Protein AF-A0A9J6N0G3-F1 (afdb_monomer)

Radius of gyration: 22.02 Å; Cα contacts (8 Å, |Δi|>4): 26; chains: 1; bounding box: 50×16×67 Å

Nearest PDB structures (foldseek):
  6b87-assembly3_D  TM=5.814E-01  e=1.359E+00  synthetic construct
  4ilo-assembly1_A  TM=4.659E-01  e=9.588E+00  Chlamydia trachomatis L2/434/Bu
  7pg5-assembly1_B  TM=3.497E-01  e=4.999E+00  Homo sapiens
  6g6w-assembly1_B  TM=3.446E-01  e=6.487E+00  Bos taurus

Foldseek 3Di:
DVVVLVVLVVVLVVVVVVLVVVLVVLVVVVCVQCDPVNPRPVPDDPVVVVVSVVVSVVSVVVSVVVVVVSVVSNVVSVVVVVVVVVVVVVVVVVD

pLDDT: mean 90.79, std 12.27, range [42.41, 98.56]

Secondary structure (DSSP, 8-state):
-HHHHHHHHHHHHHHHHHHHHHHHHHHHHHHHHH-TTS--TT---HHHHHHHHHHHHHHHHHHHHHHHHHHHHHHHHHHHHHHHHHHHHHHHTT-

Structure (mmCIF, N/CA/C/O backbone):
data_AF-A0A9J6N0G3-F1
#
_entry.id   AF-A0A9J6N0G3-F1
#
loop_
_atom_site.group_PDB
_atom_site.id
_atom_site.type_symbol
_atom_site.label_atom_id
_atom_site.label_alt_id
_atom_site.label_comp_id
_atom_site.label_asym_id
_atom_site.label_entity_id
_atom_site.label_seq_id
_atom_site.pdbx_PDB_ins_code
_atom_site.Cartn_x
_atom_site.Cartn_y
_atom_site.Cartn_z
_atom_site.occupancy
_atom_site.B_iso_or_equiv
_atom_site.auth_seq_id
_atom_site.auth_comp_id
_atom_site.auth_asym_id
_atom_site.auth_atom_id
_atom_site.pdbx_PDB_model_num
ATOM 1 N N . MET A 1 1 ? -17.773 -8.563 23.610 1.00 62.25 1 MET A N 1
ATOM 2 C CA . MET A 1 1 ? -17.625 -7.604 22.494 1.00 62.25 1 MET A CA 1
ATOM 3 C C . MET A 1 1 ? -16.198 -7.088 22.354 1.00 62.25 1 MET A C 1
ATOM 5 O O . MET A 1 1 ? -15.707 -7.087 21.239 1.00 62.25 1 MET A O 1
ATOM 9 N N . GLU A 1 2 ? -15.467 -6.825 23.440 1.00 75.19 2 GLU A N 1
ATOM 10 C CA . GLU A 1 2 ? -14.041 -6.430 23.398 1.00 75.19 2 GLU A CA 1
ATOM 11 C C . GLU A 1 2 ? -13.135 -7.330 22.521 1.00 75.19 2 GLU A C 1
ATOM 13 O O . GLU A 1 2 ? -12.369 -6.837 21.696 1.00 75.19 2 GLU A O 1
ATOM 18 N N . LYS A 1 3 ? -13.302 -8.663 22.587 1.00 81.56 3 LYS A N 1
ATOM 19 C CA . LYS A 1 3 ? -12.593 -9.618 21.705 1.00 81.56 3 LYS A CA 1
ATOM 20 C C . LYS A 1 3 ? -12.857 -9.397 20.207 1.00 81.56 3 LYS A C 1
ATOM 22 O O . LYS A 1 3 ? -12.018 -9.754 19.388 1.00 81.56 3 LYS A O 1
ATOM 27 N N . VAL A 1 4 ? -14.020 -8.860 19.836 1.00 88.19 4 VAL A N 1
ATOM 28 C CA . VAL A 1 4 ? -14.373 -8.563 18.437 1.00 88.19 4 VAL A CA 1
ATOM 29 C C . VAL A 1 4 ? -13.640 -7.307 17.970 1.00 88.19 4 VAL A C 1
ATOM 31 O O . VAL A 1 4 ? -13.061 -7.318 16.892 1.00 88.19 4 VAL A O 1
ATOM 34 N N . LEU A 1 5 ? -13.578 -6.267 18.803 1.00 89.44 5 LEU A N 1
ATOM 35 C CA . LEU A 1 5 ? -12.854 -5.028 18.494 1.00 89.44 5 LEU A CA 1
ATOM 36 C C . LEU A 1 5 ? -11.350 -5.275 18.345 1.00 89.44 5 LEU A C 1
ATOM 38 O O . LEU A 1 5 ? -10.738 -4.784 17.400 1.00 89.44 5 LEU A O 1
ATOM 42 N N . PHE A 1 6 ? -10.771 -6.121 19.201 1.00 91.31 6 PHE A N 1
ATOM 43 C CA . PHE A 1 6 ? -9.378 -6.538 19.048 1.00 91.31 6 PHE A CA 1
ATOM 44 C C . PHE A 1 6 ? -9.130 -7.256 17.710 1.00 91.31 6 PHE A C 1
ATOM 46 O O . PHE A 1 6 ? -8.169 -6.942 17.015 1.00 91.31 6 PHE A O 1
ATOM 53 N N . LYS A 1 7 ? -10.035 -8.156 17.293 1.00 94.25 7 LYS A N 1
ATOM 54 C CA . LYS A 1 7 ? -9.950 -8.820 15.978 1.00 94.25 7 LYS A CA 1
ATOM 55 C C . LYS A 1 7 ? -10.062 -7.839 14.808 1.00 94.25 7 LYS A C 1
ATOM 57 O O . LYS A 1 7 ? -9.430 -8.062 13.779 1.00 94.25 7 LYS A O 1
ATOM 62 N N . LEU A 1 8 ?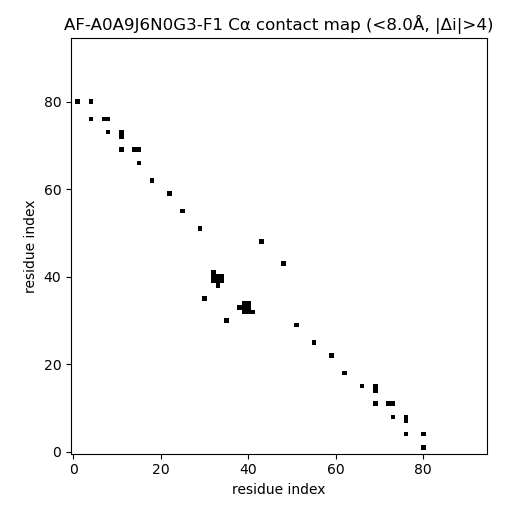 -10.843 -6.766 14.944 1.00 95.38 8 LEU A N 1
ATOM 63 C CA . LEU A 1 8 ? -10.931 -5.723 13.918 1.00 95.38 8 LEU A CA 1
ATOM 64 C C . LEU A 1 8 ? -9.606 -4.966 13.778 1.00 95.38 8 LEU A C 1
ATOM 66 O O . LEU A 1 8 ? -9.130 -4.796 12.658 1.00 95.38 8 LEU A O 1
ATOM 70 N N . ILE A 1 9 ? -8.974 -4.590 14.893 1.00 95.44 9 ILE A N 1
ATOM 71 C CA . ILE A 1 9 ? -7.644 -3.958 14.887 1.00 95.44 9 ILE A CA 1
ATOM 72 C C . ILE A 1 9 ? -6.593 -4.914 14.308 1.00 95.44 9 ILE A C 1
ATOM 74 O O . ILE A 1 9 ? -5.787 -4.514 13.471 1.00 95.44 9 ILE A O 1
ATOM 78 N N . GLU A 1 10 ? -6.630 -6.194 14.686 1.00 97.19 10 GLU A N 1
ATOM 79 C CA . GLU A 1 10 ? -5.734 -7.213 14.132 1.00 97.19 10 GLU A CA 1
ATOM 80 C C . GLU A 1 10 ? -5.921 -7.380 12.613 1.00 97.19 10 GLU A C 1
ATOM 82 O O . GLU A 1 10 ? -4.945 -7.535 11.880 1.00 97.19 10 GLU A O 1
ATOM 87 N N . SER A 1 11 ? -7.163 -7.317 12.118 1.00 97.81 11 SER A N 1
ATOM 88 C CA . SER A 1 11 ? -7.453 -7.319 10.679 1.00 97.8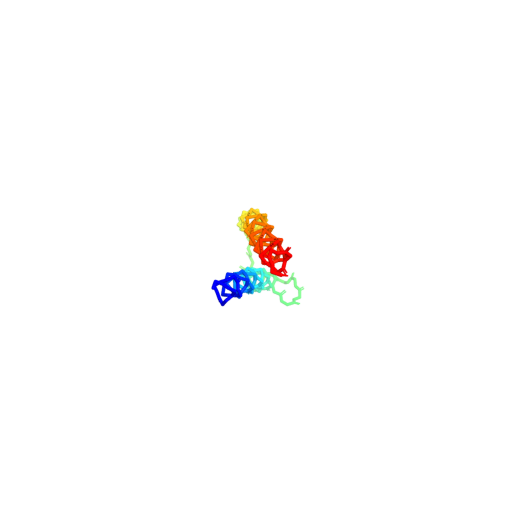1 11 SER A CA 1
ATOM 89 C C . SER A 1 11 ? -6.844 -6.107 9.983 1.00 97.81 11 SER A C 1
ATOM 91 O O . SER A 1 11 ? -6.191 -6.281 8.960 1.00 97.81 11 SER A O 1
ATOM 93 N N . ILE A 1 12 ? -7.007 -4.903 10.546 1.00 98.00 12 ILE A N 1
ATOM 94 C CA . ILE A 1 12 ? -6.413 -3.676 9.992 1.00 98.00 12 ILE A CA 1
ATOM 95 C C . ILE A 1 12 ? -4.892 -3.836 9.911 1.00 98.00 12 ILE A C 1
ATOM 97 O O . ILE A 1 12 ? -4.321 -3.674 8.841 1.00 98.00 12 ILE A O 1
ATOM 101 N N . ALA A 1 13 ? -4.237 -4.286 10.985 1.00 98.25 13 ALA A N 1
ATOM 102 C CA . ALA A 1 13 ? -2.790 -4.512 10.991 1.00 98.25 13 ALA A CA 1
ATOM 103 C C . ALA A 1 13 ? -2.326 -5.547 9.943 1.00 98.25 13 ALA A C 1
ATOM 105 O O . ALA A 1 13 ? -1.233 -5.435 9.380 1.00 98.25 13 ALA A O 1
ATOM 106 N N . LYS A 1 14 ? -3.141 -6.571 9.657 1.00 98.50 14 LYS A N 1
ATOM 107 C CA . LYS A 1 14 ? -2.865 -7.532 8.575 1.00 98.50 14 LYS A CA 1
ATOM 108 C C . LYS A 1 14 ? -2.985 -6.884 7.196 1.00 98.50 14 LYS A C 1
ATOM 110 O O . LYS A 1 14 ? -2.154 -7.177 6.337 1.00 98.50 14 LYS A O 1
ATOM 115 N N . GLU A 1 15 ? -3.982 -6.029 6.993 1.00 98.44 15 GLU A N 1
ATOM 116 C CA . GLU A 1 15 ? -4.184 -5.277 5.750 1.00 98.44 15 GLU A CA 1
ATOM 117 C C . GLU A 1 15 ? -3.026 -4.292 5.504 1.00 98.44 15 GLU A C 1
ATOM 119 O O . GLU A 1 15 ? -2.422 -4.338 4.436 1.00 98.44 15 GLU A O 1
ATOM 124 N N . GLU A 1 16 ? -2.614 -3.525 6.517 1.00 98.25 16 GLU A N 1
ATOM 125 C CA . GLU A 1 16 ? -1.421 -2.653 6.505 1.00 98.25 16 GLU A CA 1
ATOM 126 C C . GLU A 1 16 ? -0.155 -3.419 6.088 1.00 98.25 16 GLU A C 1
ATOM 128 O O . GLU A 1 16 ? 0.588 -3.045 5.177 1.00 98.25 16 GLU A O 1
ATOM 133 N N . L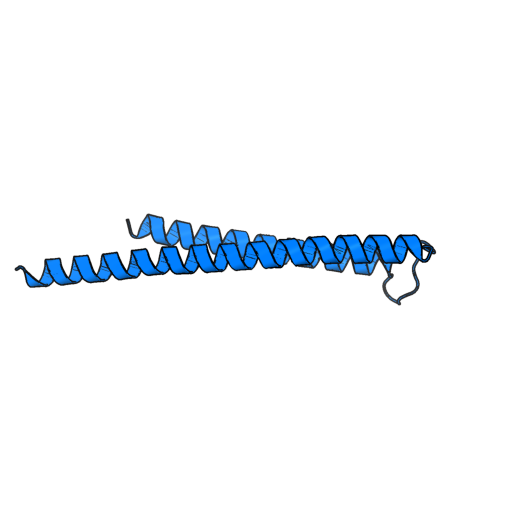YS A 1 17 ? 0.075 -4.587 6.704 1.00 98.50 17 LYS A N 1
A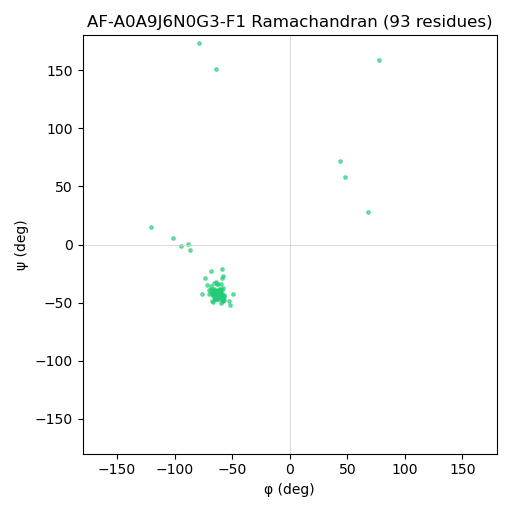TOM 134 C CA . LYS A 1 17 ?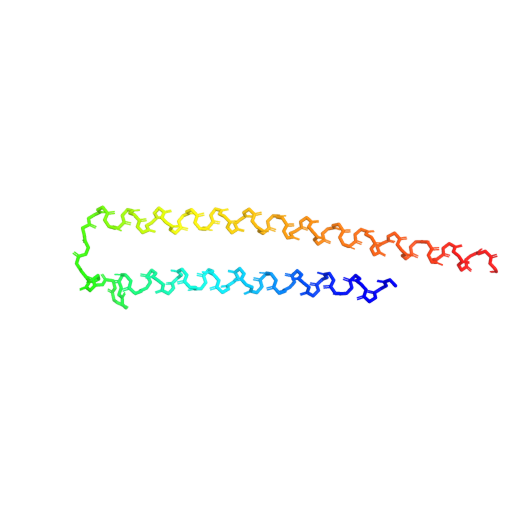 1.221 -5.441 6.366 1.00 98.50 17 LYS A CA 1
ATOM 135 C C . LYS A 1 17 ? 1.149 -5.962 4.929 1.00 98.50 17 LYS A C 1
ATOM 137 O O . LYS A 1 17 ? 2.193 -6.200 4.316 1.00 98.50 17 LYS A O 1
ATOM 142 N N . ALA A 1 18 ? -0.050 -6.188 4.397 1.00 98.31 18 ALA A N 1
ATOM 143 C CA . ALA A 1 18 ? -0.231 -6.577 3.005 1.00 98.31 18 ALA A CA 1
ATOM 144 C C . ALA A 1 18 ? 0.094 -5.413 2.055 1.00 98.31 18 ALA A C 1
ATOM 146 O O . ALA A 1 18 ? 0.827 -5.632 1.091 1.00 98.31 18 ALA A O 1
ATOM 147 N N . LEU A 1 19 ? -0.345 -4.186 2.361 1.00 98.50 19 LEU A N 1
ATOM 148 C CA . LEU A 1 19 ? 0.009 -2.986 1.591 1.00 98.50 19 LEU A CA 1
ATOM 149 C C . LEU A 1 19 ? 1.527 -2.750 1.579 1.00 98.50 19 LEU A C 1
ATOM 151 O O . LEU A 1 19 ? 2.111 -2.562 0.513 1.00 98.50 19 LEU A O 1
ATOM 155 N N . ALA A 1 20 ? 2.206 -2.905 2.718 1.00 98.44 20 ALA A N 1
ATOM 156 C CA . ALA A 1 20 ? 3.667 -2.805 2.787 1.00 98.44 20 ALA A CA 1
ATOM 157 C C . ALA A 1 20 ? 4.385 -3.838 1.895 1.00 98.44 20 ALA A C 1
ATOM 159 O O . ALA A 1 20 ? 5.400 -3.537 1.260 1.00 98.44 20 ALA A O 1
ATOM 160 N N . LYS A 1 21 ? 3.860 -5.069 1.814 1.00 98.44 21 LYS A N 1
ATOM 161 C CA . LYS A 1 21 ? 4.394 -6.099 0.907 1.00 98.44 21 LYS A CA 1
ATOM 162 C C . LYS A 1 21 ? 4.174 -5.745 -0.560 1.00 98.44 21 LYS A C 1
ATOM 164 O O . LYS A 1 21 ? 5.066 -6.004 -1.361 1.00 98.44 21 LYS A O 1
ATOM 169 N N . LEU A 1 22 ? 3.028 -5.159 -0.902 1.00 98.12 22 LEU A N 1
ATOM 170 C CA . LEU A 1 22 ? 2.736 -4.692 -2.257 1.00 98.12 22 LEU A CA 1
ATOM 171 C C . LEU A 1 22 ? 3.694 -3.572 -2.681 1.00 98.12 22 LEU A C 1
ATOM 173 O O . LEU A 1 22 ? 4.303 -3.671 -3.742 1.00 98.12 22 LEU A O 1
ATOM 177 N N . ILE A 1 23 ? 3.917 -2.576 -1.817 1.00 98.25 23 ILE A N 1
ATOM 178 C CA . ILE A 1 23 ? 4.906 -1.509 -2.050 1.00 98.25 23 ILE A CA 1
ATOM 179 C C . ILE A 1 23 ? 6.299 -2.107 -2.270 1.00 98.25 23 ILE A C 1
ATOM 181 O O . ILE A 1 23 ? 7.016 -1.725 -3.193 1.00 98.25 23 ILE A O 1
ATOM 185 N N . LYS A 1 24 ? 6.689 -3.076 -1.434 1.00 98.19 24 LYS A N 1
ATOM 186 C CA . LYS A 1 24 ? 7.980 -3.751 -1.580 1.00 98.19 24 LYS A CA 1
ATOM 187 C C . LYS A 1 24 ? 8.087 -4.508 -2.906 1.00 98.19 24 LYS A C 1
ATOM 189 O O . LYS A 1 24 ? 9.123 -4.419 -3.556 1.00 98.19 24 LYS A O 1
ATOM 194 N N . ALA A 1 25 ? 7.041 -5.227 -3.306 1.00 97.56 25 ALA A N 1
ATOM 195 C CA . ALA A 1 25 ? 7.013 -5.949 -4.574 1.00 97.56 25 ALA A CA 1
ATOM 196 C C . ALA A 1 25 ? 7.167 -4.997 -5.772 1.00 97.56 25 ALA A C 1
ATOM 198 O O . ALA A 1 25 ? 7.951 -5.283 -6.673 1.00 97.56 25 ALA A O 1
ATOM 199 N N . GLU A 1 26 ? 6.510 -3.834 -5.745 1.00 97.25 26 GLU A N 1
ATOM 200 C CA . GLU A 1 26 ? 6.690 -2.784 -6.756 1.00 97.25 26 GLU A CA 1
ATOM 201 C C . GLU A 1 26 ? 8.117 -2.231 -6.776 1.00 97.25 26 GLU A C 1
ATOM 203 O O . GLU A 1 26 ? 8.725 -2.112 -7.839 1.00 97.25 26 GLU A O 1
ATOM 208 N N . ALA A 1 27 ? 8.706 -1.968 -5.607 1.00 96.94 27 ALA A N 1
ATOM 209 C CA . ALA A 1 27 ? 10.097 -1.533 -5.519 1.00 96.94 27 ALA A CA 1
ATOM 210 C C . ALA A 1 27 ? 11.067 -2.580 -6.091 1.00 96.94 27 ALA A C 1
ATOM 212 O O . ALA A 1 27 ? 12.037 -2.232 -6.765 1.00 96.94 27 ALA A O 1
ATOM 213 N N . ASP A 1 28 ? 10.819 -3.865 -5.840 1.00 96.69 28 ASP A N 1
ATOM 214 C CA . ASP A 1 28 ? 11.648 -4.950 -6.360 1.00 96.69 28 ASP A CA 1
ATOM 215 C C . ASP A 1 28 ? 11.444 -5.145 -7.875 1.00 96.69 28 ASP A C 1
ATOM 217 O O . ASP A 1 28 ? 12.426 -5.364 -8.588 1.00 96.69 28 ASP A O 1
ATOM 221 N N . LYS A 1 29 ? 10.223 -4.943 -8.395 1.00 95.56 29 LYS A N 1
ATOM 222 C CA . LYS A 1 29 ? 9.932 -4.876 -9.840 1.00 95.56 29 LYS A CA 1
ATOM 223 C C . LYS A 1 29 ? 10.724 -3.754 -10.518 1.00 95.56 29 LYS A C 1
ATOM 225 O O . LYS A 1 29 ? 11.405 -4.000 -11.511 1.00 95.56 29 LYS A O 1
ATOM 230 N N . ILE A 1 30 ? 10.706 -2.544 -9.949 1.00 96.19 30 ILE A N 1
ATOM 231 C CA . ILE A 1 30 ? 11.471 -1.392 -10.459 1.00 96.19 30 ILE A CA 1
ATOM 232 C C . ILE A 1 30 ? 12.972 -1.697 -10.452 1.00 96.19 30 ILE A C 1
ATOM 234 O O . ILE A 1 30 ? 13.651 -1.468 -11.450 1.00 96.19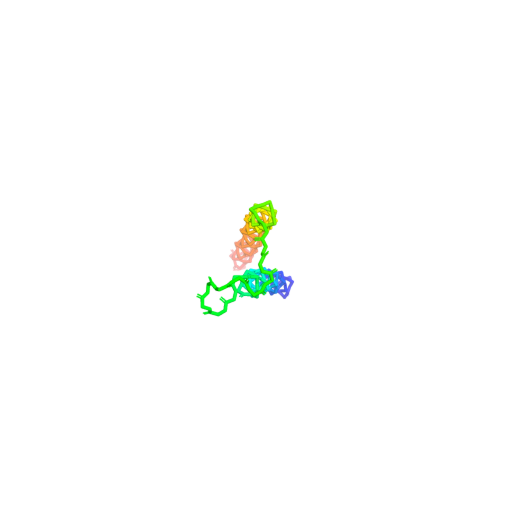 30 ILE A O 1
ATOM 238 N N . LYS A 1 31 ? 13.510 -2.259 -9.362 1.00 95.44 31 LYS A N 1
ATOM 239 C CA . LYS A 1 31 ? 14.932 -2.640 -9.290 1.00 95.44 31 LYS A CA 1
ATOM 240 C C . LYS A 1 31 ? 15.310 -3.684 -10.336 1.00 95.44 31 LYS A C 1
ATOM 242 O O . LYS A 1 31 ? 16.419 -3.624 -10.864 1.00 95.44 31 LYS A O 1
ATOM 247 N N . ALA A 1 32 ? 14.432 -4.647 -10.614 1.00 94.50 32 ALA A N 1
ATOM 248 C CA . ALA A 1 32 ? 14.664 -5.650 -11.649 1.00 94.50 32 ALA A CA 1
ATOM 249 C C . ALA A 1 32 ? 14.702 -5.013 -13.047 1.00 94.50 32 ALA A C 1
ATOM 251 O O . ALA A 1 32 ? 15.586 -5.340 -13.836 1.00 94.50 32 ALA A O 1
ATOM 252 N N . PHE A 1 33 ? 13.803 -4.062 -13.312 1.00 95.25 33 PHE A N 1
ATOM 253 C CA . PHE A 1 33 ? 13.737 -3.323 -14.573 1.00 95.25 33 PHE A CA 1
ATOM 254 C C . PHE A 1 33 ? 14.941 -2.390 -14.787 1.00 95.25 33 PHE A C 1
ATOM 256 O O . PHE A 1 33 ? 15.589 -2.425 -15.829 1.00 95.25 33 PHE A O 1
ATOM 263 N N . VAL A 1 34 ? 15.284 -1.584 -13.779 1.00 95.50 34 VAL A N 1
ATOM 264 C CA . VAL A 1 34 ? 16.396 -0.616 -13.822 1.00 95.50 34 VAL A CA 1
ATOM 265 C C . VAL A 1 34 ? 17.762 -1.314 -13.741 1.00 95.50 34 VAL A C 1
ATOM 267 O O . VAL A 1 34 ? 18.760 -0.836 -14.284 1.00 95.50 34 VAL A O 1
ATOM 270 N N . GLY A 1 35 ? 17.821 -2.471 -13.081 1.00 93.69 35 GLY A N 1
ATOM 271 C CA . GLY A 1 35 ? 19.051 -3.192 -12.780 1.00 93.69 35 GLY A CA 1
ATOM 272 C C . GLY A 1 35 ? 19.823 -2.590 -11.599 1.00 93.69 35 GLY A C 1
ATOM 273 O O . GLY A 1 35 ? 19.687 -1.419 -11.248 1.00 93.69 35 GLY A O 1
ATOM 274 N N . LYS A 1 36 ? 20.693 -3.395 -10.971 1.00 89.44 36 LYS A N 1
ATOM 275 C CA . LYS A 1 36 ? 21.427 -3.021 -9.740 1.00 89.44 36 LYS A CA 1
ATOM 276 C C . LYS A 1 36 ? 22.314 -1.774 -9.874 1.00 89.44 36 LYS A C 1
ATOM 278 O O . LYS A 1 36 ? 22.684 -1.197 -8.859 1.00 89.44 36 LYS A O 1
ATOM 283 N N . LYS A 1 37 ? 22.694 -1.400 -11.099 1.00 91.31 37 LYS A N 1
ATOM 284 C CA . LYS A 1 37 ? 23.559 -0.247 -11.397 1.00 91.31 37 LYS A CA 1
ATOM 285 C C . LYS A 1 37 ? 22.884 0.787 -12.308 1.00 91.31 37 LYS A C 1
ATOM 287 O O . LYS A 1 37 ? 23.589 1.598 -12.894 1.00 91.31 37 LYS A O 1
ATOM 292 N N . GLY A 1 38 ? 21.559 0.736 -12.483 1.00 89.81 38 GLY A N 1
ATOM 293 C CA . GLY A 1 38 ? 20.877 1.613 -13.446 1.00 89.81 38 GLY A CA 1
ATOM 294 C C . GLY A 1 38 ? 21.218 1.297 -14.902 1.00 89.81 38 GLY A C 1
ATOM 295 O O . GLY A 1 38 ? 21.237 2.184 -15.745 1.00 89.81 38 GLY A O 1
ATOM 296 N N . ASN A 1 39 ? 21.561 0.042 -15.183 1.00 92.38 39 ASN A N 1
ATOM 297 C CA . ASN A 1 39 ? 22.098 -0.394 -16.466 1.00 92.38 39 ASN A CA 1
ATOM 298 C C . ASN A 1 39 ? 21.037 -0.934 -17.431 1.00 92.38 39 ASN A C 1
ATOM 300 O O . ASN A 1 39 ? 21.414 -1.352 -18.521 1.00 92.38 39 ASN A O 1
ATOM 304 N N . PHE A 1 40 ? 19.765 -0.980 -17.019 1.00 92.88 40 PHE A N 1
ATOM 305 C CA . PHE A 1 40 ? 18.627 -1.427 -17.822 1.00 92.88 40 PHE A CA 1
ATOM 306 C C . PHE A 1 40 ? 18.923 -2.712 -18.620 1.00 92.88 40 PHE A C 1
ATOM 308 O O . PHE A 1 40 ? 19.095 -2.670 -19.841 1.00 92.88 40 PHE A O 1
ATOM 315 N N . PRO A 1 41 ? 19.025 -3.875 -17.948 1.00 92.19 41 PRO A N 1
ATOM 316 C CA . PRO A 1 41 ? 19.531 -5.112 -18.548 1.00 92.19 41 PRO A CA 1
ATOM 317 C C . PRO A 1 41 ? 18.749 -5.573 -19.787 1.00 92.19 41 PRO A C 1
ATOM 319 O O . PRO A 1 41 ? 19.321 -6.230 -20.652 1.00 92.19 41 PRO A O 1
ATOM 322 N N . THR A 1 42 ? 17.468 -5.216 -19.886 1.00 91.44 42 THR A N 1
ATOM 323 C CA . THR A 1 42 ? 16.587 -5.553 -21.012 1.00 91.44 42 THR A CA 1
ATOM 324 C C . THR A 1 42 ? 16.659 -4.564 -22.175 1.00 91.44 42 THR A C 1
ATOM 326 O O . THR A 1 42 ? 16.038 -4.823 -23.198 1.00 91.44 42 THR A O 1
ATOM 329 N N . LYS A 1 43 ? 17.416 -3.461 -22.048 1.00 94.06 43 LYS A N 1
ATOM 330 C CA . LYS A 1 43 ? 17.477 -2.357 -23.025 1.00 94.06 43 LYS A CA 1
ATOM 331 C C . LYS A 1 43 ? 16.071 -1.882 -23.459 1.00 94.06 43 LYS A C 1
ATOM 333 O O . LYS A 1 43 ? 15.762 -1.938 -24.648 1.00 94.06 43 LYS A O 1
ATOM 338 N N . PRO A 1 44 ? 15.223 -1.452 -22.506 1.00 94.62 44 PRO A N 1
ATOM 339 C CA . PRO A 1 44 ? 13.875 -0.982 -22.792 1.00 94.62 44 PRO A CA 1
ATOM 340 C C . PRO A 1 44 ? 13.912 0.291 -23.643 1.00 94.62 44 PRO A C 1
ATOM 342 O O . PRO A 1 44 ? 14.855 1.084 -23.555 1.00 94.62 44 PRO A O 1
ATOM 345 N N . CYS A 1 45 ? 12.874 0.496 -24.446 1.00 95.81 45 CYS A N 1
ATOM 346 C CA . CYS A 1 45 ? 12.642 1.773 -25.108 1.00 95.81 45 CYS A CA 1
ATOM 347 C C . CYS A 1 45 ? 12.007 2.785 -24.138 1.00 95.81 45 CYS A C 1
ATOM 349 O O . CYS A 1 45 ? 11.653 2.460 -23.003 1.00 95.81 45 CYS A O 1
ATOM 351 N N . ASN A 1 46 ? 11.863 4.037 -24.576 1.00 95.62 46 ASN A N 1
ATOM 352 C CA . ASN A 1 46 ? 11.261 5.075 -23.737 1.00 95.62 46 ASN A CA 1
ATOM 353 C C . ASN A 1 46 ? 9.803 4.760 -23.376 1.00 95.62 46 ASN A C 1
ATOM 355 O O . ASN A 1 46 ? 9.391 5.065 -22.259 1.00 95.62 46 ASN A O 1
ATOM 359 N N . ASP A 1 47 ? 9.055 4.118 -24.274 1.00 97.44 47 ASP A N 1
ATOM 360 C CA . ASP A 1 47 ? 7.658 3.755 -24.028 1.00 97.44 47 ASP A CA 1
ATOM 361 C C . ASP A 1 47 ? 7.551 2.699 -22.919 1.00 97.44 47 ASP A C 1
ATOM 363 O O . ASP A 1 47 ? 6.784 2.883 -21.980 1.00 97.44 47 ASP A O 1
ATOM 367 N N . ASP A 1 48 ? 8.429 1.689 -22.912 1.00 96.12 48 ASP A N 1
ATOM 368 C CA . ASP A 1 48 ? 8.501 0.694 -21.829 1.00 96.12 48 ASP A CA 1
ATOM 369 C C . ASP A 1 48 ? 8.768 1.350 -20.455 1.00 96.12 48 ASP A C 1
ATOM 371 O O . ASP A 1 48 ? 8.246 0.926 -19.418 1.00 96.12 48 ASP A O 1
ATOM 375 N N . ILE A 1 49 ? 9.602 2.399 -20.429 1.00 95.69 49 ILE A N 1
ATOM 376 C CA . ILE A 1 49 ? 9.910 3.168 -19.212 1.00 95.69 49 ILE A CA 1
ATOM 377 C C . ILE A 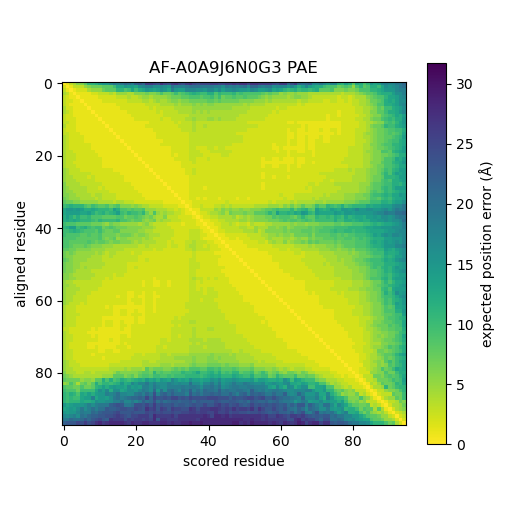1 49 ? 8.690 3.988 -18.768 1.00 95.69 49 ILE A C 1
ATOM 379 O O . ILE A 1 49 ? 8.425 4.118 -17.570 1.00 95.69 49 ILE A O 1
ATOM 383 N N . LEU A 1 50 ? 7.941 4.566 -19.706 1.00 97.75 50 LEU A N 1
ATOM 384 C CA . LEU A 1 50 ? 6.719 5.302 -19.393 1.00 97.75 50 LEU A CA 1
ATOM 385 C C . LEU A 1 50 ? 5.628 4.364 -18.869 1.00 97.75 50 LEU A C 1
ATOM 387 O O . LEU A 1 50 ? 5.005 4.678 -17.853 1.00 97.75 50 LEU A O 1
ATOM 391 N N . ASP A 1 51 ? 5.471 3.195 -19.482 1.00 97.19 51 ASP A N 1
ATOM 392 C CA . ASP A 1 51 ? 4.487 2.187 -19.096 1.00 97.19 51 ASP A CA 1
ATOM 393 C C . ASP A 1 51 ? 4.726 1.672 -17.678 1.00 97.19 51 ASP A C 1
ATOM 395 O O . ASP A 1 51 ? 3.794 1.612 -16.865 1.00 97.19 51 ASP A O 1
ATOM 399 N N . ILE A 1 52 ? 5.981 1.366 -17.320 1.00 95.75 52 ILE A N 1
ATOM 400 C CA . ILE A 1 52 ? 6.282 0.918 -15.957 1.00 95.75 52 ILE A CA 1
ATOM 401 C C . ILE A 1 52 ? 6.028 2.033 -14.937 1.00 95.75 52 ILE A C 1
ATOM 403 O O . ILE A 1 52 ? 5.458 1.775 -13.878 1.00 95.75 52 ILE A O 1
ATOM 407 N N . ASN A 1 53 ? 6.378 3.282 -15.263 1.00 96.31 53 ASN A N 1
ATOM 408 C CA . ASN A 1 53 ? 6.127 4.429 -14.391 1.00 96.31 53 ASN A CA 1
ATOM 409 C C . ASN A 1 53 ? 4.629 4.684 -14.201 1.00 96.31 53 ASN A C 1
ATOM 411 O O . ASN A 1 53 ? 4.192 4.997 -13.092 1.00 96.31 53 ASN A O 1
ATOM 415 N N . HIS A 1 54 ? 3.839 4.535 -15.261 1.00 97.94 54 HIS A N 1
ATOM 416 C CA . HIS A 1 54 ? 2.391 4.653 -15.199 1.00 97.94 54 HIS A CA 1
ATOM 417 C C . HIS A 1 54 ? 1.784 3.541 -14.335 1.00 97.94 54 HIS A C 1
ATOM 419 O O . HIS A 1 54 ? 1.009 3.827 -13.424 1.00 97.94 54 HIS A O 1
ATOM 425 N N . SER A 1 55 ? 2.211 2.292 -14.537 1.00 97.06 55 SER A N 1
ATOM 426 C CA . SER A 1 55 ? 1.787 1.144 -13.726 1.00 97.06 55 SER A CA 1
ATOM 427 C C . SER A 1 55 ? 2.096 1.338 -12.234 1.00 97.06 55 SER A C 1
ATOM 429 O O . SER A 1 55 ? 1.214 1.165 -11.391 1.00 97.06 55 SER A O 1
ATOM 431 N N . VAL A 1 56 ? 3.322 1.758 -11.898 1.00 97.88 56 VAL A N 1
ATOM 432 C CA . VAL A 1 56 ? 3.738 2.040 -10.512 1.00 97.88 56 VAL A CA 1
ATOM 433 C C . VAL A 1 56 ? 2.892 3.163 -9.912 1.00 97.88 56 VAL A C 1
ATOM 435 O O . VAL A 1 56 ? 2.417 3.042 -8.783 1.00 97.88 56 VAL A O 1
ATOM 438 N N . ARG A 1 57 ? 2.668 4.251 -10.661 1.00 98.25 57 ARG A N 1
ATOM 439 C CA . ARG A 1 57 ? 1.850 5.384 -10.212 1.00 98.25 57 ARG A CA 1
ATOM 440 C C . ARG A 1 57 ? 0.422 4.952 -9.885 1.00 98.25 57 ARG A C 1
ATOM 442 O O . ARG A 1 57 ? -0.044 5.240 -8.788 1.00 98.25 57 ARG A O 1
ATOM 449 N N . GLN A 1 58 ? -0.237 4.222 -10.784 1.00 98.19 58 GLN A N 1
ATOM 450 C CA . GLN A 1 58 ? -1.598 3.720 -10.567 1.00 98.19 58 GLN A CA 1
ATOM 451 C C . GLN A 1 58 ? -1.690 2.820 -9.329 1.00 98.19 58 GLN A C 1
ATOM 453 O O . GLN A 1 58 ? -2.651 2.889 -8.554 1.00 98.19 58 GLN A O 1
ATOM 458 N N . MET A 1 59 ? -0.673 1.982 -9.108 1.00 97.75 59 MET A N 1
ATOM 459 C CA . MET A 1 59 ? -0.614 1.137 -7.922 1.00 97.75 59 MET A CA 1
ATOM 460 C C . MET A 1 59 ? -0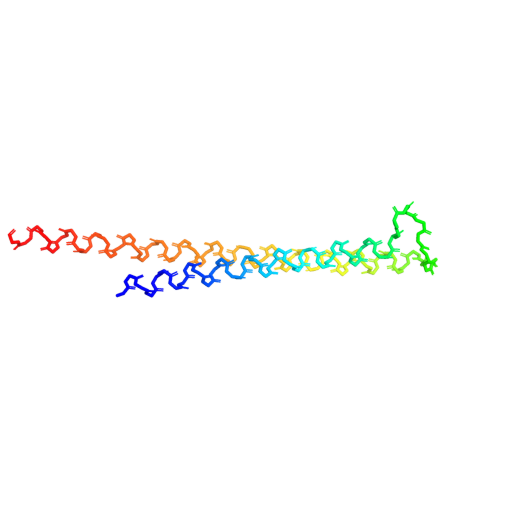.455 1.963 -6.641 1.00 97.75 59 MET A C 1
ATOM 462 O O . MET A 1 59 ? -1.159 1.704 -5.666 1.00 97.75 59 MET A O 1
ATOM 466 N N . LEU A 1 60 ? 0.408 2.984 -6.641 1.00 98.19 60 LEU A N 1
ATOM 467 C CA . LEU A 1 60 ? 0.573 3.893 -5.503 1.00 98.19 60 LEU A CA 1
ATOM 468 C C . LEU A 1 60 ? -0.694 4.708 -5.220 1.00 98.19 60 LEU A C 1
ATOM 470 O O . LEU A 1 60 ? -1.079 4.829 -4.061 1.00 98.19 60 LEU A O 1
ATOM 474 N N . GLU A 1 61 ? -1.381 5.205 -6.247 1.00 98.44 61 GLU A N 1
ATOM 475 C CA . GLU A 1 61 ? -2.676 5.884 -6.103 1.00 98.44 61 GLU A CA 1
ATOM 476 C C . GLU A 1 61 ? -3.709 4.963 -5.437 1.00 98.44 61 GLU A C 1
ATOM 478 O O . GLU A 1 61 ? -4.385 5.354 -4.483 1.00 98.44 61 GLU A O 1
ATOM 483 N N . THR A 1 62 ? -3.771 3.701 -5.871 1.00 98.19 62 THR A N 1
ATOM 484 C CA . THR A 1 62 ? -4.633 2.675 -5.261 1.00 98.19 62 THR A CA 1
ATOM 485 C C . THR A 1 62 ? -4.260 2.403 -3.805 1.00 98.19 62 THR A C 1
ATOM 487 O O . THR A 1 62 ? -5.142 2.293 -2.952 1.00 98.19 62 THR A O 1
ATOM 490 N N . ILE A 1 63 ? -2.966 2.326 -3.488 1.00 98.25 63 ILE A N 1
ATOM 491 C CA . ILE A 1 63 ? -2.487 2.142 -2.113 1.00 98.25 63 ILE A CA 1
ATOM 492 C C . ILE A 1 63 ? -2.891 3.331 -1.240 1.00 98.25 63 ILE A C 1
ATOM 494 O O . ILE A 1 63 ? -3.435 3.115 -0.165 1.00 98.25 63 ILE A O 1
ATOM 498 N N . VAL A 1 64 ? -2.726 4.570 -1.710 1.00 98.50 64 VAL A N 1
ATOM 499 C CA . VAL A 1 64 ? -3.142 5.773 -0.968 1.00 98.50 64 VAL A CA 1
ATOM 500 C C . VAL A 1 64 ? -4.644 5.753 -0.671 1.00 98.50 64 VAL A C 1
ATOM 502 O O . VAL A 1 64 ? -5.059 6.034 0.454 1.00 98.50 64 VAL A O 1
ATOM 505 N N . MET A 1 65 ? -5.470 5.357 -1.644 1.00 98.50 65 MET A N 1
ATOM 506 C CA . MET A 1 65 ? -6.909 5.181 -1.422 1.00 98.50 65 MET A CA 1
ATOM 507 C C . MET A 1 65 ? -7.197 4.110 -0.360 1.00 98.50 65 MET A C 1
ATOM 509 O O . MET A 1 65 ? -8.066 4.293 0.494 1.00 98.50 65 MET A O 1
ATOM 513 N N . LYS A 1 66 ? -6.457 2.996 -0.375 1.00 98.38 66 LYS A N 1
ATOM 514 C CA . LYS A 1 66 ? -6.588 1.927 0.624 1.00 98.38 66 LYS A CA 1
ATOM 515 C C . LYS A 1 66 ? -6.145 2.367 2.019 1.00 98.38 66 LYS A C 1
ATOM 517 O O . LYS A 1 66 ? -6.865 2.058 2.963 1.00 98.38 66 LYS A O 1
ATOM 522 N N . GLU A 1 67 ? -5.053 3.113 2.144 1.00 98.31 67 GLU A N 1
ATOM 523 C CA . GLU A 1 67 ? -4.586 3.685 3.415 1.00 98.31 67 GLU A CA 1
ATOM 524 C C . GLU A 1 67 ? -5.634 4.608 4.034 1.00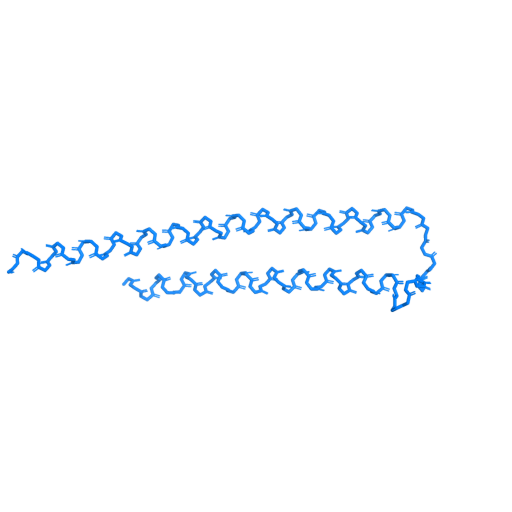 98.31 67 GLU A C 1
ATOM 526 O O . GLU A 1 67 ? -5.971 4.498 5.213 1.00 98.31 67 GLU A O 1
ATOM 531 N N . TRP A 1 68 ? -6.253 5.464 3.219 1.00 98.50 68 TRP A N 1
ATOM 532 C CA . TRP A 1 68 ? -7.334 6.321 3.696 1.00 98.50 68 TRP A CA 1
ATOM 533 C C . TRP A 1 68 ? -8.536 5.511 4.212 1.00 98.50 68 TRP A C 1
ATOM 535 O O . TRP A 1 68 ? -9.092 5.816 5.269 1.00 98.50 68 TRP A O 1
ATOM 545 N N . LEU A 1 69 ? -8.916 4.436 3.512 1.00 98.56 69 LEU A N 1
ATOM 546 C CA . LEU A 1 69 ? -9.982 3.534 3.959 1.00 98.56 69 LEU A CA 1
ATOM 547 C C . LEU A 1 69 ? -9.621 2.798 5.260 1.00 98.56 69 LEU A C 1
ATOM 549 O O . LEU A 1 69 ? -10.490 2.632 6.120 1.00 98.56 69 LEU A O 1
ATOM 553 N N . LEU A 1 70 ? -8.368 2.363 5.424 1.00 98.44 70 LEU A N 1
ATOM 554 C CA . LEU A 1 70 ? -7.894 1.712 6.649 1.00 98.44 70 LEU A CA 1
ATOM 555 C C . LEU A 1 70 ? -7.883 2.679 7.832 1.00 98.44 70 LEU A C 1
ATOM 557 O O . LEU A 1 70 ? -8.377 2.320 8.904 1.00 98.44 70 LEU A O 1
ATOM 561 N N . LEU A 1 71 ? -7.451 3.924 7.618 1.00 98.25 71 LEU A N 1
ATOM 562 C CA . LEU A 1 71 ? -7.540 4.990 8.613 1.00 98.25 71 LEU A CA 1
ATOM 563 C C . LEU A 1 71 ? -8.989 5.197 9.071 1.00 98.25 71 LEU A C 1
ATOM 565 O O . LEU A 1 71 ? -9.263 5.180 10.271 1.00 98.25 71 LEU A O 1
ATOM 569 N N . LYS A 1 72 ? -9.944 5.296 8.137 1.00 98.25 72 LYS A N 1
ATOM 570 C CA . LYS A 1 72 ? -11.374 5.407 8.477 1.00 98.25 72 LYS A CA 1
ATOM 571 C C . LYS A 1 72 ? -11.911 4.191 9.220 1.00 98.25 72 LYS A C 1
ATOM 573 O O . LYS A 1 72 ? -12.667 4.336 10.181 1.00 98.25 72 LYS A O 1
ATOM 578 N N . LYS A 1 73 ? -11.501 2.984 8.833 1.00 97.06 73 LYS A N 1
ATOM 579 C CA . LYS A 1 73 ? -11.869 1.750 9.540 1.00 97.06 73 LYS A CA 1
ATOM 580 C C . LYS A 1 73 ? -11.333 1.747 10.977 1.00 97.06 73 LYS A C 1
ATOM 582 O O . LYS A 1 73 ? -12.050 1.330 11.891 1.00 97.06 73 LYS A O 1
ATOM 587 N N . LEU A 1 74 ? -10.110 2.233 11.188 1.00 97.44 74 LEU A N 1
ATOM 588 C CA . LEU A 1 74 ? -9.501 2.357 12.509 1.00 97.44 74 LEU A CA 1
ATOM 589 C C . LEU A 1 74 ? -10.226 3.396 13.368 1.00 97.44 74 LEU A C 1
ATOM 591 O O . LEU A 1 74 ? -10.618 3.069 14.486 1.00 97.44 74 LEU A O 1
ATOM 595 N N . GLU A 1 75 ? -10.463 4.600 12.840 1.00 97.00 75 GLU A N 1
ATOM 596 C CA . GLU A 1 75 ? -11.220 5.664 13.515 1.00 97.00 75 GLU A CA 1
ATOM 597 C C . GLU A 1 75 ? -12.580 5.142 14.003 1.00 97.00 75 GLU A C 1
ATOM 599 O O . GLU A 1 75 ? -12.870 5.197 15.200 1.00 97.00 75 GLU A O 1
ATOM 604 N N . ASN A 1 76 ? -13.354 4.510 13.115 1.00 95.31 76 ASN A N 1
ATOM 605 C CA . ASN A 1 76 ? -14.656 3.928 13.450 1.00 95.31 76 ASN A CA 1
ATOM 606 C C . ASN A 1 76 ? -14.552 2.841 14.533 1.00 95.31 76 ASN A C 1
ATOM 608 O O . ASN A 1 76 ? -15.370 2.786 15.452 1.00 95.31 76 ASN A O 1
ATOM 612 N N . THR A 1 77 ? -13.533 1.980 14.459 1.00 94.31 77 THR A N 1
ATOM 613 C CA . THR A 1 77 ? -13.310 0.923 15.461 1.00 94.31 77 THR A CA 1
ATOM 614 C C . THR A 1 77 ? -12.990 1.522 16.836 1.00 94.31 77 THR A C 1
ATOM 616 O O . THR A 1 77 ? -13.511 1.066 17.858 1.00 94.31 77 THR A O 1
ATOM 619 N N . LEU A 1 78 ? -12.174 2.578 16.876 1.00 92.50 78 LEU A N 1
ATOM 620 C CA . LEU A 1 78 ? -11.825 3.291 18.106 1.00 92.50 78 LEU A CA 1
ATOM 621 C C . LEU A 1 78 ? -13.016 4.056 18.697 1.00 92.50 78 LEU A C 1
ATOM 623 O O . LEU A 1 78 ? -13.157 4.122 19.919 1.00 92.50 78 LEU A O 1
ATOM 627 N N . GLU A 1 79 ? -13.893 4.616 17.866 1.00 92.81 79 GLU A N 1
ATOM 628 C CA . GLU A 1 79 ? -15.125 5.255 18.334 1.00 92.81 79 GLU A CA 1
ATOM 629 C C . GLU A 1 79 ? -16.063 4.272 19.037 1.00 92.81 79 GLU A C 1
ATOM 631 O O . GLU A 1 79 ? -16.618 4.600 20.091 1.00 92.81 79 GLU A O 1
ATOM 636 N N . VAL A 1 80 ? -16.215 3.057 18.501 1.00 89.94 80 VAL A N 1
ATOM 637 C CA . VAL A 1 80 ? -17.017 2.005 19.145 1.00 89.94 80 VAL A CA 1
ATOM 638 C C . VAL A 1 80 ? -16.423 1.638 20.509 1.00 89.94 80 VAL A C 1
ATOM 640 O O . VAL A 1 80 ? -17.154 1.621 21.499 1.00 89.94 80 VAL A O 1
ATOM 643 N N . LEU A 1 81 ? -15.097 1.464 20.602 1.00 86.69 81 LEU A N 1
ATOM 644 C CA . LEU A 1 81 ? -14.402 1.214 21.876 1.00 86.69 81 LEU A CA 1
ATOM 645 C C . LEU A 1 81 ? -14.654 2.318 22.917 1.00 86.69 81 LEU A C 1
ATOM 647 O O . LEU A 1 81 ? -14.895 2.030 24.092 1.00 86.69 81 LEU A O 1
ATOM 651 N N . LYS A 1 82 ? -14.614 3.592 22.504 1.00 85.00 82 LYS A N 1
ATOM 652 C CA . LYS A 1 82 ? -14.894 4.731 23.396 1.00 85.00 82 LYS A CA 1
ATOM 653 C C . LYS A 1 82 ? -16.338 4.705 23.903 1.00 85.00 82 LYS A C 1
ATOM 655 O O . LYS A 1 82 ? -16.562 4.886 25.100 1.00 85.00 82 LYS A O 1
ATOM 660 N N . LYS A 1 83 ? -17.311 4.453 23.018 1.00 81.81 83 LYS A N 1
ATOM 661 C CA . LYS A 1 83 ? -18.735 4.362 23.383 1.00 81.81 83 LYS A CA 1
ATOM 662 C C . LYS A 1 83 ? -18.990 3.230 24.383 1.00 81.81 83 LYS A C 1
ATOM 664 O O . LYS A 1 83 ? -19.697 3.452 25.363 1.00 81.81 83 LYS A O 1
ATOM 669 N N . GLU A 1 84 ? -18.370 2.062 24.199 1.00 73.88 84 GLU A N 1
ATOM 670 C CA . GLU A 1 84 ? -18.494 0.935 25.138 1.00 73.88 84 GLU A CA 1
ATOM 671 C C . GLU A 1 84 ? -17.981 1.277 26.547 1.00 73.88 84 GLU A C 1
ATOM 673 O O . GLU A 1 84 ? -18.661 0.988 27.535 1.00 73.88 84 GLU A O 1
ATOM 678 N N . LYS A 1 85 ? -16.824 1.948 26.664 1.00 70.56 85 LYS A N 1
ATOM 679 C CA . LYS A 1 85 ? -16.285 2.363 27.973 1.00 70.56 85 LYS A CA 1
ATOM 680 C C . LYS A 1 85 ? -17.217 3.326 28.710 1.00 70.56 85 LYS A C 1
ATOM 682 O O . LYS A 1 85 ? -17.476 3.130 29.895 1.00 70.56 85 LYS A O 1
ATOM 687 N N . ILE A 1 86 ? -17.785 4.305 28.004 1.00 71.06 86 ILE A N 1
ATOM 688 C CA . ILE A 1 86 ? -18.729 5.275 28.584 1.00 71.06 86 ILE A CA 1
ATOM 689 C C . ILE A 1 86 ? -20.001 4.578 29.091 1.00 71.06 86 ILE A C 1
ATOM 691 O O . ILE A 1 86 ? -20.515 4.923 30.156 1.00 71.06 86 ILE A O 1
ATOM 695 N N . ILE A 1 87 ? -20.523 3.597 28.345 1.00 69.06 87 ILE A N 1
ATOM 696 C CA . ILE A 1 87 ? -21.702 2.823 28.763 1.00 69.06 87 ILE A CA 1
ATOM 697 C C . ILE A 1 87 ? -21.381 2.008 30.024 1.00 69.06 87 ILE A C 1
ATOM 699 O O . ILE A 1 87 ? -22.137 2.070 30.991 1.00 69.06 87 ILE A O 1
ATOM 703 N N . CYS A 1 88 ? -20.236 1.320 30.061 1.00 62.03 88 CYS A N 1
ATOM 704 C CA . CYS A 1 88 ? -19.806 0.528 31.218 1.00 62.03 88 CYS A CA 1
ATOM 705 C C . CYS A 1 88 ? -19.620 1.382 32.488 1.00 62.03 88 CYS A C 1
ATOM 707 O O . CYS A 1 88 ? -20.080 1.006 33.567 1.00 62.03 88 CYS A O 1
ATOM 709 N N . GLU A 1 89 ? -19.019 2.569 32.376 1.00 68.62 89 GLU A N 1
ATOM 710 C CA . GLU A 1 89 ? -18.873 3.496 33.507 1.00 68.62 89 GLU A CA 1
ATOM 711 C C . GLU A 1 89 ? -20.218 4.028 34.014 1.00 68.62 89 GLU A C 1
ATOM 713 O O . GLU A 1 89 ? -20.420 4.148 35.222 1.00 68.62 89 GLU A O 1
ATOM 718 N N . LYS A 1 90 ? -21.172 4.304 33.114 1.00 63.66 90 LYS A N 1
ATOM 719 C CA . LYS A 1 90 ? -22.539 4.683 33.503 1.00 63.66 90 LYS A CA 1
ATOM 720 C C . LYS A 1 90 ? -23.285 3.542 34.201 1.00 63.66 90 LYS A C 1
ATOM 722 O O . LYS A 1 90 ? -24.077 3.825 35.095 1.00 63.66 90 LYS A O 1
ATOM 727 N N . CYS A 1 91 ? -23.026 2.283 33.842 1.00 60.06 91 CYS A N 1
ATOM 728 C CA . CYS A 1 91 ? -23.567 1.115 34.546 1.00 60.06 91 CYS A CA 1
ATOM 729 C C . CYS A 1 91 ? -22.978 0.969 35.958 1.00 60.06 91 CYS A C 1
ATOM 731 O O . CYS A 1 91 ? -23.720 0.670 36.887 1.00 60.06 91 CYS A O 1
ATOM 733 N N . LYS A 1 92 ? -21.680 1.251 36.145 1.00 58.94 92 LYS A N 1
ATOM 734 C CA . LYS A 1 92 ? -21.031 1.223 37.470 1.00 58.94 92 LYS A CA 1
ATOM 735 C C . LYS A 1 92 ? -21.502 2.324 38.425 1.00 58.94 92 LYS A C 1
ATOM 737 O O . LYS A 1 92 ? -21.370 2.152 39.624 1.00 58.94 92 LYS A O 1
ATOM 742 N N . LYS A 1 93 ? -22.039 3.439 37.917 1.00 58.44 93 LYS A N 1
ATOM 743 C CA . LYS A 1 93 ? -22.564 4.556 38.730 1.00 58.44 93 LYS A CA 1
ATOM 744 C C . LYS A 1 93 ? -24.047 4.415 39.120 1.00 58.44 93 LYS A C 1
ATOM 746 O O . LYS A 1 93 ? -24.589 5.334 39.723 1.00 58.44 93 LYS A O 1
ATOM 751 N N . ARG A 1 94 ? -24.726 3.327 38.728 1.00 54.12 94 ARG A N 1
ATOM 752 C CA . ARG A 1 94 ? -26.142 3.054 39.067 1.00 54.12 94 ARG A CA 1
ATOM 753 C C . ARG A 1 94 ? -26.330 2.047 40.212 1.00 54.12 94 ARG A C 1
ATOM 755 O O . ARG A 1 94 ? -27.472 1.702 40.500 1.00 54.12 94 ARG A O 1
ATOM 762 N N . HIS A 1 95 ? -25.246 1.611 40.852 1.00 42.41 95 HIS A N 1
ATOM 763 C CA . HIS A 1 95 ? -25.257 0.816 42.079 1.00 42.41 95 HIS A CA 1
ATOM 764 C C . HIS A 1 95 ? -24.426 1.506 43.152 1.00 42.41 95 HIS A C 1
ATOM 766 O O . HIS A 1 95 ? -23.360 2.052 42.785 1.00 42.41 95 HIS A O 1
#

Organism: NCBI:txid2833578

Solvent-accessible surface area (backbone atoms only — not comparable to full-atom values): 5335 Å² total; per-residue (Å²): 109,69,73,56,55,53,50,51,54,53,48,49,55,50,51,53,55,49,52,54,51,50,55,49,52,51,53,50,51,50,44,64,55,36,29,99,77,71,66,31,81,80,66,70,54,74,64,58,55,49,51,53,52,50,52,52,49,55,50,50,54,52,47,53,54,49,51,55,51,50,51,52,53,48,52,55,54,51,50,52,55,53,53,52,51,56,52,53,55,57,57,61,70,74,109

Mean predicted aligned error: 6.1 Å

Sequence (95 aa):
MEKVLFKLIESIAKEEKALAKLIKAEADKIKAFVGKKGNFPTKPCNDDILDINHSVRQMLETIVMKEWLLLKKLENTLEVLKKEKIICEKCKKRH

InterPro domains:
  IPR058705 Alpha-helical endospore appendage domain-containing protein [PF26595] (2-80)